Protein AF-A0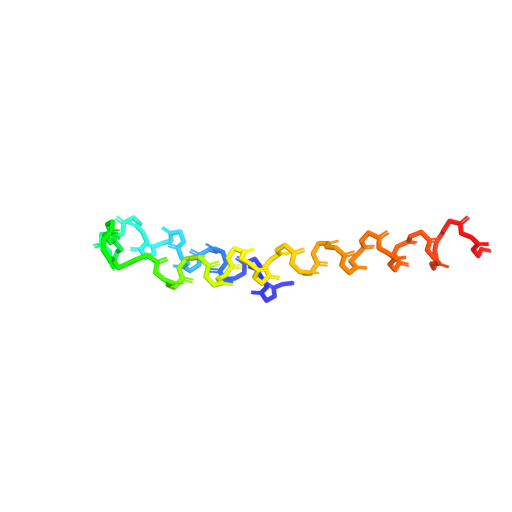A967H3F4-F1 (afdb_monomer_lite)

Foldseek 3Di:
DVLVVLVVVVVVCVVVVVADPVRCVSVVVSVVVVVVVVVVCVVVVCVPPVPD

Secondary structure (DSSP, 8-state):
-HHHHHHHHHHHHHHTT--BTTB-HHHHHHHHHHHHHHHHHHHHHHHHHT--

Sequence (52 aa):
LSGLVMLFLIYRRGRQGQYSAENHWGPEAIVKYWHFVDVVWVFFYPALYLVS

pLDDT: mean 87.35, std 6.0, range [65.56, 95.38]

Radius of gyration: 14.87 Å; chains: 1; bounding box: 40×12×37 Å

Structure (mmCIF, N/CA/C/O backbone):
data_AF-A0A967H3F4-F1
#
_entry.id   AF-A0A967H3F4-F1
#
loop_
_atom_site.group_PDB
_atom_site.id
_atom_site.type_symbol
_atom_site.label_atom_id
_atom_site.label_alt_id
_atom_site.label_comp_id
_atom_site.label_asym_id
_atom_site.label_entity_id
_atom_site.label_seq_id
_at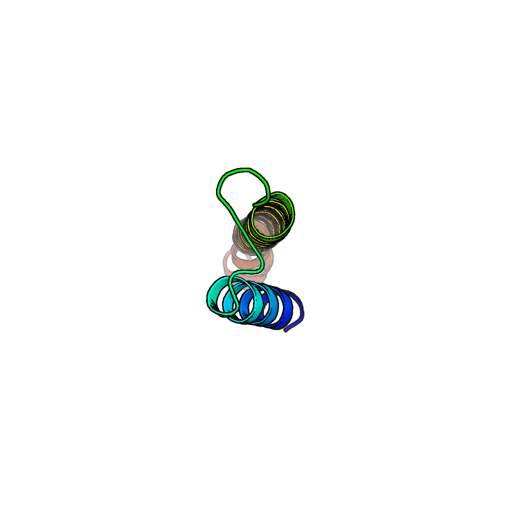om_site.pdbx_PDB_ins_code
_atom_site.Cartn_x
_atom_site.Cartn_y
_atom_site.Cartn_z
_atom_site.occupancy
_atom_site.B_iso_or_equiv
_atom_site.auth_seq_id
_atom_site.auth_comp_id
_atom_site.auth_asym_id
_atom_site.auth_atom_id
_atom_site.pdbx_PDB_model_num
ATOM 1 N N . LEU A 1 1 ? 8.625 -0.567 3.261 1.00 73.50 1 LEU A N 1
ATOM 2 C CA . LEU A 1 1 ? 8.340 -0.471 4.717 1.00 73.50 1 LEU A CA 1
ATOM 3 C C . LEU A 1 1 ? 7.038 0.282 5.008 1.00 73.50 1 LEU A C 1
ATOM 5 O O . LEU A 1 1 ? 6.191 -0.260 5.703 1.00 73.50 1 LEU A O 1
ATOM 9 N N . SER A 1 2 ? 6.842 1.480 4.446 1.00 75.62 2 SER A N 1
ATOM 10 C CA . SER A 1 2 ? 5.643 2.316 4.655 1.00 75.62 2 SER A CA 1
ATOM 11 C C . SER A 1 2 ? 4.313 1.597 4.390 1.00 75.62 2 SER A C 1
ATOM 13 O O . SER A 1 2 ? 3.419 1.656 5.228 1.00 75.62 2 SER A O 1
ATOM 15 N N . GLY A 1 3 ? 4.182 0.856 3.286 1.00 78.75 3 GLY A N 1
ATOM 16 C CA . GLY A 1 3 ? 2.924 0.159 2.997 1.00 78.75 3 GLY A CA 1
ATOM 17 C C . GLY A 1 3 ? 2.645 -1.056 3.904 1.00 78.75 3 GLY A C 1
ATOM 18 O O . GLY A 1 3 ? 1.497 -1.271 4.273 1.00 78.75 3 GLY A O 1
ATOM 19 N N . LEU A 1 4 ? 3.671 -1.771 4.389 1.00 86.50 4 LEU A N 1
ATOM 20 C CA . LEU A 1 4 ? 3.487 -2.833 5.397 1.00 86.50 4 LEU A CA 1
ATOM 21 C C . LEU A 1 4 ? 2.998 -2.262 6.735 1.00 86.50 4 LEU A C 1
ATOM 23 O O . LEU A 1 4 ? 2.146 -2.857 7.391 1.00 86.50 4 LEU A O 1
ATOM 27 N N . VAL A 1 5 ? 3.494 -1.081 7.118 1.00 89.06 5 VAL A N 1
ATOM 28 C CA . VAL A 1 5 ? 3.025 -0.361 8.311 1.00 89.06 5 VAL A CA 1
ATOM 29 C C . VAL A 1 5 ? 1.562 0.059 8.145 1.00 89.06 5 VAL A C 1
ATOM 31 O O . VAL A 1 5 ? 0.768 -0.128 9.064 1.00 89.06 5 VAL A O 1
ATOM 34 N N . MET A 1 6 ? 1.173 0.568 6.973 1.00 86.62 6 MET A N 1
ATOM 35 C CA . MET A 1 6 ? -0.221 0.932 6.691 1.00 86.62 6 MET A CA 1
ATOM 36 C C . MET A 1 6 ? -1.156 -0.283 6.734 1.00 86.62 6 MET A C 1
ATOM 38 O O . MET A 1 6 ? -2.202 -0.207 7.379 1.00 86.62 6 MET A O 1
ATOM 42 N N . LEU A 1 7 ? -0.752 -1.414 6.142 1.00 86.94 7 LEU A N 1
ATOM 43 C CA . LEU A 1 7 ? -1.498 -2.678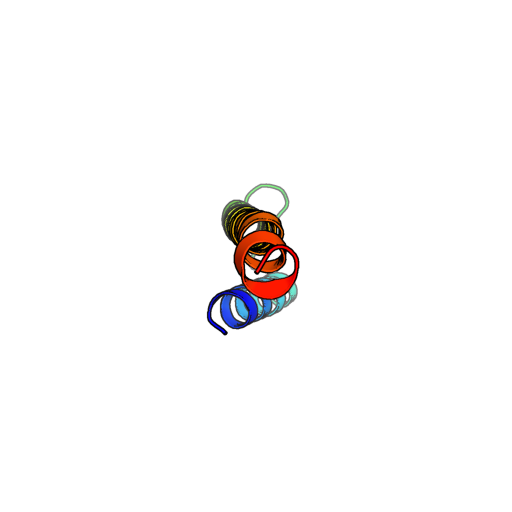 6.194 1.00 86.94 7 LEU A CA 1
ATOM 44 C C . LEU A 1 7 ? -1.657 -3.196 7.630 1.00 86.94 7 LEU A C 1
ATOM 46 O O . LEU A 1 7 ? -2.753 -3.570 8.047 1.00 86.94 7 LEU A O 1
ATOM 50 N N . PHE A 1 8 ? -0.590 -3.154 8.428 1.00 89.50 8 PHE A N 1
ATOM 51 C CA . PHE A 1 8 ? -0.643 -3.550 9.834 1.00 89.50 8 PHE A CA 1
ATOM 52 C C . PHE A 1 8 ? -1.581 -2.652 10.659 1.00 89.50 8 PHE A C 1
ATOM 54 O O . PHE A 1 8 ? -2.344 -3.138 11.498 1.00 89.50 8 PHE A O 1
ATOM 61 N N . LEU A 1 9 ? -1.571 -1.341 10.402 1.00 88.38 9 LEU A N 1
ATOM 62 C CA . LEU A 1 9 ? -2.436 -0.386 11.091 1.00 88.38 9 LEU A CA 1
ATOM 63 C C . LEU A 1 9 ? -3.919 -0.597 10.764 1.00 88.38 9 LEU A C 1
ATOM 65 O O . LEU A 1 9 ? -4.731 -0.570 11.691 1.00 88.38 9 LEU A O 1
ATOM 69 N N . ILE A 1 10 ? -4.287 -0.833 9.497 1.00 89.81 10 ILE A N 1
ATOM 70 C CA . ILE A 1 10 ? -5.688 -1.133 9.149 1.00 89.81 10 ILE A CA 1
ATOM 71 C C . ILE A 1 10 ? -6.128 -2.487 9.688 1.00 89.81 10 ILE A C 1
ATOM 73 O O . ILE A 1 10 ? -7.246 -2.601 10.178 1.00 89.81 10 ILE A O 1
ATOM 77 N N . TYR A 1 11 ? -5.246 -3.489 9.691 1.00 87.94 11 TYR A N 1
ATOM 78 C CA . TYR A 1 11 ? -5.546 -4.797 10.261 1.00 87.94 11 TYR A CA 1
ATOM 79 C C . TYR A 1 11 ? -5.845 -4.687 11.761 1.00 87.94 11 TYR A C 1
ATOM 81 O O . TYR A 1 11 ? -6.863 -5.186 12.246 1.00 87.94 11 TYR A O 1
ATOM 89 N N . ARG A 1 12 ? -5.003 -3.952 12.500 1.00 91.19 12 ARG A N 1
ATOM 90 C CA . ARG A 1 12 ? -5.213 -3.717 13.933 1.00 91.19 12 ARG A CA 1
ATOM 91 C C . ARG A 1 12 ? -6.504 -2.942 14.206 1.00 91.19 12 ARG A C 1
ATOM 93 O O . ARG A 1 12 ? -7.243 -3.323 15.109 1.00 91.19 12 ARG A O 1
ATOM 100 N N . ARG A 1 13 ? -6.787 -1.885 13.437 1.00 87.00 13 ARG A N 1
ATOM 101 C CA . ARG A 1 13 ? -8.015 -1.078 13.579 1.00 87.00 13 ARG A CA 1
ATOM 102 C C . ARG A 1 13 ? -9.280 -1.859 13.215 1.00 87.00 13 ARG A C 1
ATOM 104 O O . ARG A 1 13 ? -10.281 -1.739 13.915 1.00 87.00 13 ARG A O 1
ATOM 111 N N . GLY A 1 14 ? -9.213 -2.722 12.202 1.00 86.56 14 GLY A N 1
ATOM 112 C CA . GLY A 1 14 ? -10.305 -3.626 11.839 1.00 86.56 14 GLY A CA 1
ATOM 113 C C . GLY A 1 14 ? -10.631 -4.621 12.949 1.00 86.56 14 GLY A C 1
ATOM 114 O O . GLY A 1 14 ? -11.794 -4.780 13.303 1.00 86.56 14 GLY A O 1
ATOM 115 N N . ARG A 1 15 ? -9.614 -5.204 13.597 1.00 86.56 15 ARG A N 1
ATOM 116 C CA . ARG A 1 15 ? -9.821 -6.086 14.764 1.00 86.56 15 ARG A CA 1
ATOM 117 C C . ARG A 1 15 ? -10.389 -5.370 15.994 1.00 86.56 15 ARG A C 1
ATOM 119 O O . ARG A 1 15 ? -10.961 -6.025 16.854 1.00 86.56 15 ARG A O 1
ATOM 126 N N . GLN A 1 16 ? -10.228 -4.051 16.084 1.00 89.50 16 GLN A N 1
ATOM 127 C CA . GLN A 1 16 ? -10.815 -3.215 17.138 1.00 89.50 16 GLN A CA 1
ATOM 128 C C . GLN A 1 16 ? -12.251 -2.766 16.815 1.00 89.50 16 GLN A C 1
ATOM 130 O O . GLN A 1 16 ? -12.816 -1.979 17.569 1.00 89.50 16 GLN A O 1
ATOM 135 N N . GLY A 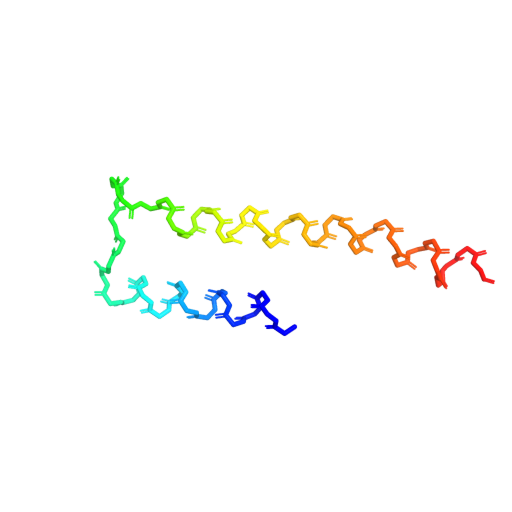1 17 ? -12.838 -3.230 15.704 1.00 83.69 17 GLY A N 1
ATOM 136 C CA . GLY A 1 17 ? -14.204 -2.880 15.306 1.00 83.69 17 GLY A CA 1
ATOM 137 C C . GLY A 1 17 ? -14.360 -1.443 14.802 1.00 83.69 17 GLY A C 1
ATOM 138 O O . GLY A 1 17 ? -15.477 -0.946 14.732 1.00 83.69 17 GLY A O 1
ATOM 139 N N . GLN A 1 18 ? -13.263 -0.758 14.447 1.00 81.44 18 GLN A N 1
ATOM 140 C CA . GLN A 1 18 ? -13.315 0.630 13.960 1.00 81.44 18 GLN A CA 1
ATOM 141 C C . GLN A 1 18 ? -13.840 0.766 12.524 1.00 81.44 18 GLN A C 1
ATOM 143 O O . GLN A 1 18 ? -14.047 1.885 12.062 1.00 81.44 18 GLN A O 1
ATOM 148 N N . TYR A 1 19 ? -14.034 -0.347 11.817 1.00 83.44 19 TYR A N 1
ATOM 149 C CA . TYR A 1 19 ? -14.572 -0.365 10.462 1.00 83.44 19 TYR A CA 1
ATOM 150 C C . TYR A 1 19 ? -15.880 -1.150 10.439 1.00 83.44 19 TYR A C 1
ATOM 152 O O . TYR A 1 19 ? -15.972 -2.232 11.018 1.00 83.44 19 TYR A O 1
ATOM 160 N N . SER A 1 20 ? -16.877 -0.597 9.756 1.00 79.69 20 SER A N 1
ATOM 161 C CA . SER A 1 20 ? -18.169 -1.230 9.484 1.00 79.69 20 SER A CA 1
ATOM 162 C C . SER A 1 20 ? -18.387 -1.322 7.972 1.00 79.69 20 SER A C 1
ATOM 164 O O . SER A 1 20 ? -17.649 -0.710 7.198 1.00 79.69 20 SER A O 1
ATOM 166 N N . ALA A 1 21 ? -19.416 -2.053 7.540 1.00 78.62 21 ALA A N 1
ATOM 167 C CA . ALA A 1 21 ? -19.792 -2.132 6.126 1.00 78.62 21 ALA A CA 1
ATOM 168 C C . ALA A 1 21 ? -20.200 -0.770 5.523 1.00 78.62 21 ALA A C 1
ATOM 170 O O . ALA A 1 21 ? -20.168 -0.612 4.312 1.00 78.62 21 ALA A O 1
ATOM 171 N N . GLU A 1 22 ? -20.541 0.220 6.350 1.00 80.06 22 GLU A N 1
ATOM 172 C CA . GLU A 1 22 ? -20.830 1.592 5.908 1.00 80.06 22 GLU A CA 1
ATOM 173 C C . GLU A 1 22 ? -19.599 2.511 5.996 1.00 80.06 22 GLU A C 1
ATOM 175 O O . GLU A 1 22 ? -19.559 3.558 5.356 1.00 80.06 22 GLU A O 1
ATOM 180 N N . ASN A 1 23 ? -18.572 2.130 6.768 1.00 77.81 23 ASN A N 1
ATOM 181 C CA . ASN A 1 23 ? -17.369 2.932 6.991 1.00 77.81 23 ASN A CA 1
ATOM 182 C C . ASN A 1 23 ? -16.085 2.100 6.820 1.00 77.81 23 ASN A C 1
ATOM 184 O O . ASN A 1 23 ? -15.329 1.862 7.766 1.00 77.81 23 ASN A O 1
ATOM 188 N N . HIS A 1 24 ? -15.844 1.654 5.584 1.00 83.31 24 HIS A N 1
ATOM 189 C CA . HIS A 1 24 ? -14.659 0.889 5.167 1.00 83.31 24 HIS A CA 1
ATOM 190 C C . HIS A 1 24 ? -13.732 1.662 4.213 1.00 83.31 24 HIS A C 1
ATOM 192 O O . HIS A 1 24 ? -12.829 1.083 3.603 1.00 83.31 24 HIS A O 1
ATOM 198 N N . TRP A 1 25 ? -13.922 2.977 4.086 1.00 86.56 25 TRP A N 1
ATOM 199 C CA . TRP A 1 25 ? -13.174 3.803 3.136 1.00 86.56 25 TRP A CA 1
ATOM 200 C C . TRP A 1 25 ? -11.659 3.820 3.411 1.00 86.56 25 TRP A C 1
ATOM 202 O O . TRP A 1 25 ? -10.850 3.732 2.489 1.00 86.56 25 TRP A O 1
ATOM 212 N N . GLY A 1 26 ? -11.257 3.873 4.687 1.00 84.94 26 GLY A N 1
ATOM 213 C CA . GLY A 1 26 ? -9.843 3.867 5.087 1.00 84.94 26 GLY A CA 1
ATOM 214 C C . GLY A 1 26 ? -9.081 2.603 4.647 1.00 84.94 26 GLY A C 1
ATOM 215 O O . GLY A 1 26 ? -8.046 2.723 3.988 1.00 84.94 26 GLY A O 1
ATOM 216 N N . PRO A 1 27 ? -9.577 1.393 4.972 1.00 87.06 27 PRO A N 1
ATOM 217 C CA . PRO A 1 27 ? -9.031 0.136 4.465 1.00 87.06 27 PRO A CA 1
ATOM 218 C C . PRO A 1 27 ? -8.982 0.067 2.937 1.00 87.06 27 PRO A C 1
ATOM 220 O O . PRO A 1 27 ? -7.950 -0.311 2.388 1.00 87.06 27 PRO A O 1
ATOM 223 N N . GLU A 1 28 ? -10.050 0.480 2.245 1.00 89.12 28 GLU A N 1
ATOM 224 C CA . GLU A 1 28 ? -10.086 0.493 0.777 1.00 89.12 28 GLU A CA 1
ATOM 225 C C . GLU A 1 28 ? -8.991 1.369 0.169 1.00 89.12 28 GLU A C 1
ATOM 227 O O . GLU A 1 28 ? -8.325 0.952 -0.778 1.00 89.12 28 GLU A O 1
ATOM 232 N N . ALA A 1 29 ? -8.796 2.579 0.695 1.00 89.69 29 ALA A N 1
ATOM 233 C CA . ALA A 1 29 ? -7.773 3.493 0.200 1.00 89.69 29 ALA A CA 1
ATOM 234 C C . ALA A 1 29 ? -6.365 2.895 0.351 1.00 89.69 29 ALA A C 1
ATOM 236 O O . ALA A 1 29 ? -5.543 2.993 -0.559 1.00 89.69 29 ALA A O 1
ATOM 237 N N . ILE A 1 30 ? -6.102 2.223 1.474 1.00 90.25 30 ILE A N 1
ATOM 238 C CA . ILE A 1 30 ? -4.801 1.604 1.750 1.00 90.25 30 ILE A CA 1
ATOM 239 C C . ILE A 1 30 ? -4.561 0.378 0.864 1.00 90.25 30 ILE A C 1
ATOM 241 O O . ILE A 1 30 ? -3.454 0.208 0.356 1.00 90.25 30 ILE A O 1
ATOM 245 N N . VAL A 1 31 ? -5.590 -0.433 0.610 1.00 90.50 31 VAL A N 1
ATOM 246 C CA . VAL A 1 31 ? -5.506 -1.558 -0.335 1.00 90.50 31 VAL A CA 1
ATOM 247 C C . VAL A 1 31 ? -5.256 -1.055 -1.761 1.00 90.50 31 VAL A C 1
ATOM 249 O O . VAL A 1 31 ? -4.356 -1.553 -2.433 1.00 90.50 31 VAL A O 1
ATOM 252 N N . LYS A 1 32 ? -5.971 -0.012 -2.207 1.00 90.31 32 LYS A N 1
ATO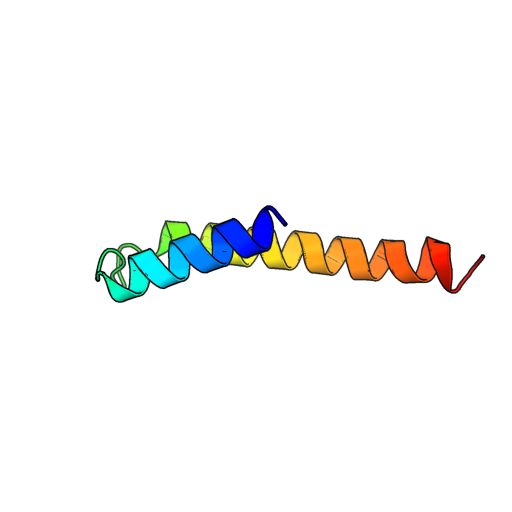M 253 C CA . LYS A 1 32 ? -5.756 0.621 -3.524 1.00 90.31 32 LYS A CA 1
ATOM 254 C C . LYS A 1 32 ? -4.336 1.186 -3.659 1.00 90.31 32 LYS A C 1
ATOM 256 O O . LYS A 1 32 ? -3.692 0.974 -4.683 1.00 90.31 32 LYS A O 1
ATOM 261 N N . TYR A 1 33 ? -3.817 1.837 -2.615 1.00 90.81 33 TYR A N 1
ATOM 262 C CA . TYR A 1 33 ? -2.429 2.309 -2.579 1.00 90.81 33 TYR A CA 1
ATOM 263 C C . TYR A 1 33 ? -1.421 1.156 -2.676 1.00 90.81 33 TYR A C 1
ATOM 265 O O . TYR A 1 33 ? -0.442 1.248 -3.414 1.00 90.81 33 TYR A O 1
ATOM 273 N N . TRP A 1 34 ? -1.663 0.053 -1.964 1.00 90.31 34 TRP A N 1
ATOM 274 C CA . TRP A 1 34 ? -0.781 -1.110 -2.010 1.00 90.31 34 TRP A CA 1
ATOM 275 C C . TRP A 1 34 ? -0.733 -1.741 -3.406 1.00 90.31 34 TRP A C 1
ATOM 277 O O . TRP A 1 34 ? 0.354 -2.010 -3.913 1.00 90.31 34 TRP A O 1
ATOM 287 N N . HIS A 1 35 ? -1.885 -1.884 -4.067 1.00 91.56 35 HIS A N 1
ATOM 288 C CA . HIS A 1 35 ? -1.944 -2.365 -5.449 1.00 91.56 35 HIS A CA 1
ATOM 289 C C . HIS A 1 35 ? -1.234 -1.436 -6.438 1.00 91.56 35 HIS A C 1
ATOM 291 O O . HIS A 1 35 ? -0.591 -1.916 -7.364 1.00 91.56 35 HIS A O 1
ATOM 297 N N . PHE A 1 36 ? -1.288 -0.117 -6.243 1.00 92.75 36 PHE A N 1
ATOM 298 C CA . PHE A 1 36 ? -0.523 0.810 -7.078 1.00 92.75 36 PHE A CA 1
ATOM 299 C C . PHE A 1 36 ? 0.991 0.569 -6.965 1.00 92.75 36 PHE A C 1
ATOM 301 O O . PHE A 1 36 ? 1.682 0.493 -7.979 1.00 92.75 36 PHE A O 1
ATOM 308 N N . VAL A 1 37 ? 1.503 0.402 -5.741 1.00 93.12 37 VAL A N 1
ATOM 309 C CA . VAL A 1 37 ? 2.927 0.108 -5.503 1.00 93.12 37 VAL A CA 1
ATOM 310 C C . VAL A 1 37 ? 3.335 -1.230 -6.129 1.00 93.12 37 VAL A C 1
ATOM 312 O O . VAL A 1 37 ? 4.410 -1.312 -6.722 1.00 93.12 37 VAL A O 1
ATOM 315 N N . ASP A 1 38 ? 2.480 -2.251 -6.030 1.00 93.00 38 ASP A N 1
ATOM 316 C CA . ASP A 1 38 ? 2.691 -3.566 -6.650 1.00 93.00 38 ASP A CA 1
ATOM 317 C C . ASP A 1 38 ? 2.815 -3.463 -8.178 1.00 93.00 38 ASP A C 1
ATOM 319 O O . ASP A 1 38 ? 3.789 -3.935 -8.761 1.00 93.00 38 ASP A O 1
ATOM 323 N N . VAL A 1 39 ? 1.899 -2.736 -8.826 1.00 95.38 39 VAL A N 1
ATOM 324 C CA . VAL A 1 39 ? 1.939 -2.507 -10.279 1.00 95.38 39 VAL A CA 1
ATOM 325 C C . VAL A 1 39 ? 3.220 -1.784 -10.696 1.00 95.38 39 VAL A C 1
ATOM 327 O O . VAL A 1 39 ? 3.876 -2.205 -11.645 1.00 95.38 39 VAL A O 1
ATOM 330 N N . VAL A 1 40 ? 3.620 -0.729 -9.979 1.00 95.12 40 VAL A N 1
ATOM 331 C CA . VAL A 1 40 ? 4.890 -0.030 -10.242 1.00 95.12 40 VAL A CA 1
ATOM 332 C C . VAL A 1 40 ? 6.063 -1.009 -10.159 1.00 95.12 40 VAL A C 1
ATOM 334 O O . VAL A 1 40 ? 6.904 -1.039 -11.055 1.00 95.12 40 VAL A O 1
ATOM 337 N N . TRP A 1 41 ? 6.109 -1.856 -9.133 1.00 92.81 41 TRP A N 1
ATOM 338 C CA . TRP A 1 41 ? 7.175 -2.843 -8.986 1.00 92.81 41 TRP A CA 1
ATOM 339 C C . TRP A 1 41 ? 7.233 -3.834 -10.156 1.00 92.81 41 TRP A C 1
ATOM 341 O O . TRP A 1 41 ? 8.319 -4.098 -10.673 1.00 92.81 41 TRP A O 1
ATOM 351 N N . VAL A 1 42 ? 6.080 -4.316 -10.628 1.00 93.88 42 VAL A N 1
ATOM 352 C CA . VAL A 1 42 ? 5.981 -5.218 -11.789 1.00 93.88 42 VAL A CA 1
ATOM 353 C C . VAL A 1 42 ? 6.556 -4.598 -13.065 1.00 93.88 42 VAL A C 1
ATOM 355 O O . VAL A 1 42 ? 7.089 -5.332 -13.890 1.00 93.88 42 VAL A O 1
ATOM 358 N N . PHE A 1 43 ? 6.509 -3.274 -13.236 1.00 92.88 43 PHE A N 1
ATOM 359 C CA . PHE A 1 43 ? 7.140 -2.606 -14.382 1.00 92.88 43 PHE A CA 1
ATOM 360 C C . PHE A 1 43 ? 8.636 -2.343 -14.172 1.00 92.88 43 PHE A C 1
ATOM 362 O O . PHE A 1 43 ? 9.442 -2.604 -15.064 1.00 92.88 43 PHE A O 1
ATOM 369 N N . PHE A 1 44 ? 9.024 -1.826 -13.005 1.00 93.81 44 PHE A N 1
ATOM 370 C CA . PHE A 1 44 ? 10.407 -1.411 -12.752 1.00 93.81 44 PHE A CA 1
ATOM 371 C C . PHE A 1 44 ? 11.358 -2.594 -12.552 1.00 93.81 44 PHE A C 1
ATOM 373 O O . PHE A 1 44 ? 12.498 -2.538 -13.008 1.00 93.81 44 PHE A O 1
ATOM 380 N N . TYR A 1 45 ? 10.908 -3.671 -11.904 1.00 93.25 45 TYR A N 1
ATOM 381 C CA . TYR A 1 45 ? 11.741 -4.844 -11.648 1.00 93.25 45 TYR A CA 1
ATOM 382 C C . TYR A 1 45 ? 12.278 -5.500 -12.938 1.00 93.25 45 TYR A C 1
ATOM 384 O O . TYR A 1 45 ? 13.496 -5.603 -13.078 1.00 93.25 45 TYR A O 1
ATOM 392 N N . PRO A 1 46 ? 11.450 -5.890 -13.929 1.00 93.38 46 PRO A N 1
ATOM 393 C CA . PRO A 1 46 ? 11.963 -6.434 -15.185 1.00 93.38 46 PRO A CA 1
ATOM 394 C C . PRO A 1 46 ? 12.802 -5.421 -15.970 1.00 93.38 46 PRO A C 1
ATOM 396 O O . PRO A 1 46 ? 13.831 -5.795 -16.526 1.00 93.38 46 PRO A O 1
ATOM 399 N N . ALA A 1 47 ? 12.406 -4.144 -15.987 1.00 92.19 47 ALA A N 1
ATOM 400 C CA . ALA A 1 47 ? 13.135 -3.108 -16.716 1.00 92.19 47 ALA A CA 1
ATOM 401 C C . ALA A 1 47 ? 14.569 -2.894 -16.196 1.00 92.19 47 ALA A C 1
ATOM 403 O O . ALA A 1 47 ? 15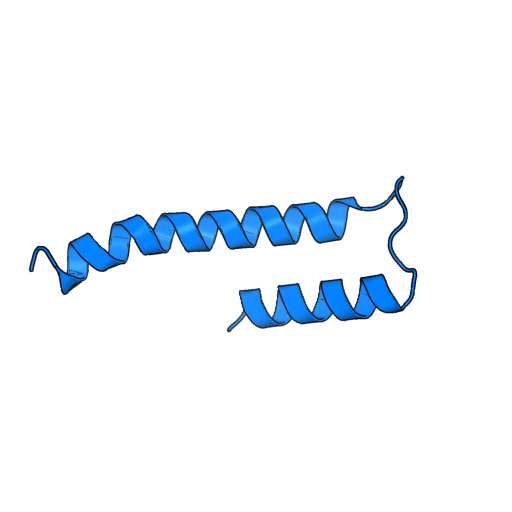.458 -2.605 -16.990 1.00 92.19 47 ALA A O 1
ATOM 404 N N . LEU A 1 48 ? 14.791 -3.037 -14.884 1.00 92.31 48 LEU A N 1
ATOM 405 C CA . LEU A 1 48 ? 16.085 -2.788 -14.235 1.00 92.31 48 LEU A CA 1
ATOM 406 C C . LEU A 1 48 ? 16.916 -4.040 -13.939 1.00 92.31 48 LEU A C 1
ATOM 408 O O . LEU A 1 48 ? 18.081 -3.892 -13.588 1.00 92.31 48 LEU A O 1
ATOM 412 N N . TYR A 1 49 ? 16.321 -5.236 -13.973 1.00 90.75 49 TYR A N 1
ATOM 413 C CA . TYR A 1 49 ? 17.009 -6.469 -13.565 1.00 90.75 49 TYR A CA 1
ATOM 414 C C . TYR A 1 49 ? 16.902 -7.622 -14.566 1.00 90.75 49 TYR A C 1
ATOM 416 O O . TYR A 1 49 ? 17.675 -8.569 -14.458 1.00 90.75 49 TYR A O 1
ATOM 424 N N . LEU A 1 50 ? 15.938 -7.597 -15.495 1.00 86.81 50 LEU A N 1
ATOM 425 C CA . LEU A 1 50 ? 15.761 -8.666 -16.490 1.00 86.81 50 LEU A CA 1
ATOM 426 C C . LEU A 1 50 ? 16.158 -8.237 -17.906 1.00 86.81 50 LEU A C 1
ATOM 428 O O . LEU A 1 50 ? 16.540 -9.089 -18.702 1.00 86.81 50 LEU A O 1
ATOM 432 N N . VAL A 1 51 ? 16.034 -6.949 -18.237 1.00 82.44 51 VAL A N 1
ATOM 433 C CA . VAL A 1 51 ? 16.382 -6.406 -19.565 1.00 82.44 51 VAL A CA 1
ATOM 434 C C . VAL A 1 51 ? 17.814 -5.860 -19.619 1.00 82.44 51 VAL A C 1
ATOM 436 O O . VAL A 1 51 ? 18.431 -5.886 -20.683 1.00 82.44 51 VAL A O 1
ATOM 439 N N . SER A 1 52 ? 18.328 -5.358 -18.497 1.00 65.56 52 SER A N 1
ATOM 440 C CA . SER A 1 52 ? 19.711 -4.888 -18.322 1.00 65.56 52 SER A CA 1
ATOM 441 C C . SER A 1 52 ? 20.668 -6.031 -18.006 1.00 65.56 52 SER A C 1
ATOM 443 O O . SER A 1 52 ? 21.789 -6.018 -18.554 1.00 65.56 52 SER A O 1
#